Protein AF-A0A060HFK0-F1 (afdb_monomer)

Radius of gyration: 12.81 Å; Cα contacts (8 Å, |Δi|>4): 9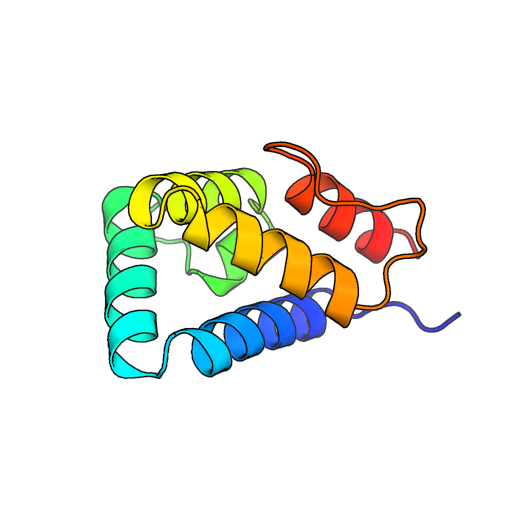8; chains: 1; bounding box: 35×25×32 Å

Organism: NCBI:txid926571

Nearest PDB structures (foldseek):
  2p9x-assembly1_A  TM=6.608E-01  e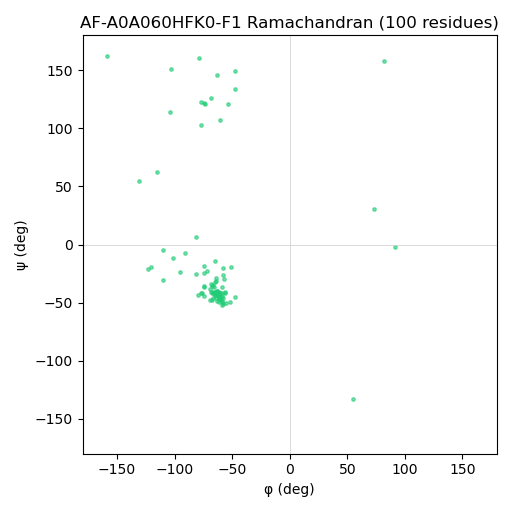=3.055E-01  Pyrococcus horikoshii OT3
  7ocs-assembly2_B  TM=3.659E-01  e=2.937E+00  Acinetobacter baumannii ATCC 19606 = CIP 70.34 = JCM 6841
  7xgg-assembly2_D  TM=1.969E-01  e=6.137E+00  synthetic construct

Secondary structure (DSSP, 8-state):
-PPP-HHHHHHHHHHHHHHHH-HHHHHHHHHHHHHHTS-TT--HHHHHHH-HHHHHHHHHHHHTHHHHHHHHHHHHHTT--TT----STTHHHHHHHHHTT-

Structure (mmCIF, N/CA/C/O backbone):
data_AF-A0A060HFK0-F1
#
_entry.id   AF-A0A060HFK0-F1
#
loop_
_atom_site.group_PDB
_atom_site.id
_atom_site.type_symbol
_atom_site.label_atom_id
_atom_site.label_alt_id
_atom_site.label_comp_id
_atom_site.label_asym_id
_atom_site.label_entity_id
_atom_site.label_seq_id
_atom_site.pdbx_PDB_ins_code
_atom_site.Cartn_x
_atom_site.Cartn_y
_atom_site.Cartn_z
_atom_site.occupancy
_atom_site.B_iso_or_equiv
_atom_site.auth_seq_id
_atom_site.auth_comp_id
_atom_site.auth_asym_id
_atom_site.auth_atom_id
_atom_site.pdbx_PDB_model_num
ATOM 1 N N . MET A 1 1 ? 25.540 -2.738 -9.760 1.00 44.91 1 MET A N 1
ATOM 2 C CA . MET A 1 1 ? 24.088 -2.612 -9.523 1.00 44.91 1 MET A CA 1
ATOM 3 C C . MET A 1 1 ? 23.859 -2.863 -8.044 1.00 44.91 1 MET A C 1
ATOM 5 O O . MET A 1 1 ? 24.323 -3.878 -7.542 1.00 44.91 1 MET A O 1
ATOM 9 N N . SER A 1 2 ? 23.334 -1.874 -7.319 1.00 46.78 2 SER A N 1
ATOM 10 C CA . SER A 1 2 ? 23.094 -1.970 -5.875 1.00 46.78 2 SER A CA 1
ATOM 11 C C . SER A 1 2 ? 21.834 -2.799 -5.656 1.00 46.78 2 SER A C 1
ATOM 13 O O . SER A 1 2 ? 20.795 -2.418 -6.184 1.00 46.78 2 SER A O 1
ATOM 15 N N . ARG A 1 3 ? 21.920 -3.898 -4.894 1.00 53.41 3 ARG A N 1
ATOM 16 C CA . ARG A 1 3 ? 20.745 -4.692 -4.498 1.00 53.41 3 ARG A CA 1
ATOM 17 C C . ARG A 1 3 ? 19.728 -3.764 -3.845 1.00 53.41 3 ARG A C 1
ATOM 19 O O . ARG A 1 3 ? 20.057 -3.105 -2.852 1.00 53.41 3 ARG A O 1
ATOM 26 N N . ILE A 1 4 ? 18.525 -3.681 -4.398 1.00 62.66 4 ILE A N 1
ATOM 27 C CA . ILE A 1 4 ? 17.471 -2.857 -3.812 1.00 62.66 4 ILE A CA 1
ATOM 28 C C . ILE A 1 4 ? 16.971 -3.583 -2.564 1.00 62.66 4 ILE A C 1
ATOM 30 O O . ILE A 1 4 ? 16.568 -4.743 -2.590 1.00 62.66 4 ILE A O 1
ATOM 34 N N . ASN A 1 5 ? 17.072 -2.914 -1.420 1.00 77.88 5 ASN A N 1
ATOM 35 C CA . ASN A 1 5 ? 16.647 -3.468 -0.143 1.00 77.88 5 ASN A CA 1
ATOM 36 C C . ASN A 1 5 ? 15.113 -3.381 -0.070 1.00 77.88 5 ASN A C 1
ATOM 38 O O . ASN A 1 5 ? 14.585 -2.298 0.162 1.00 77.88 5 ASN A O 1
ATOM 42 N N . ILE A 1 6 ? 14.420 -4.505 -0.290 1.00 79.81 6 ILE A N 1
ATOM 43 C CA . ILE A 1 6 ? 12.947 -4.609 -0.296 1.00 79.81 6 ILE A CA 1
ATOM 44 C C . ILE A 1 6 ? 12.284 -3.920 0.914 1.00 79.81 6 ILE A C 1
ATOM 46 O O . ILE A 1 6 ? 11.353 -3.148 0.707 1.00 79.81 6 ILE A O 1
ATOM 50 N N . PRO A 1 7 ? 12.774 -4.099 2.155 1.00 85.25 7 PRO A N 1
ATOM 51 C CA . PRO A 1 7 ? 12.333 -3.296 3.294 1.00 85.25 7 PRO A CA 1
ATOM 52 C C . PRO A 1 7 ? 12.395 -1.775 3.069 1.00 85.25 7 PRO A C 1
ATOM 54 O O . PRO A 1 7 ? 11.403 -1.089 3.285 1.00 85.25 7 PRO A O 1
ATOM 57 N N . LYS A 1 8 ? 13.530 -1.243 2.589 1.00 83.62 8 LYS A N 1
ATOM 58 C CA . LYS A 1 8 ? 13.682 0.202 2.319 1.00 83.62 8 LYS A CA 1
ATOM 59 C C . LYS A 1 8 ? 12.769 0.686 1.199 1.00 83.62 8 LYS A C 1
ATOM 61 O O . LYS A 1 8 ? 12.344 1.834 1.209 1.00 83.62 8 LYS A O 1
ATOM 66 N N . LEU A 1 9 ? 12.507 -0.178 0.227 1.00 82.12 9 LEU A N 1
ATOM 67 C CA . LEU A 1 9 ? 11.586 0.108 -0.857 1.00 82.12 9 LEU A CA 1
ATOM 68 C C . LEU A 1 9 ? 10.145 0.209 -0.346 1.00 82.12 9 LEU A C 1
ATOM 70 O O . LEU A 1 9 ? 9.465 1.178 -0.659 1.00 82.12 9 LEU A O 1
ATOM 74 N N . ALA A 1 10 ? 9.703 -0.753 0.466 1.00 87.56 10 ALA A N 1
ATOM 75 C CA . ALA A 1 10 ? 8.383 -0.705 1.086 1.00 87.56 10 ALA A CA 1
ATOM 76 C C . ALA A 1 10 ? 8.222 0.558 1.950 1.00 87.56 10 ALA A C 1
ATOM 78 O O . ALA A 1 10 ? 7.201 1.233 1.860 1.00 87.56 10 ALA A O 1
ATOM 79 N N . ASP A 1 11 ? 9.258 0.927 2.711 1.00 89.62 11 ASP A N 1
ATOM 80 C CA . ASP A 1 11 ? 9.273 2.169 3.492 1.00 89.62 11 ASP A CA 1
ATOM 81 C C . ASP A 1 1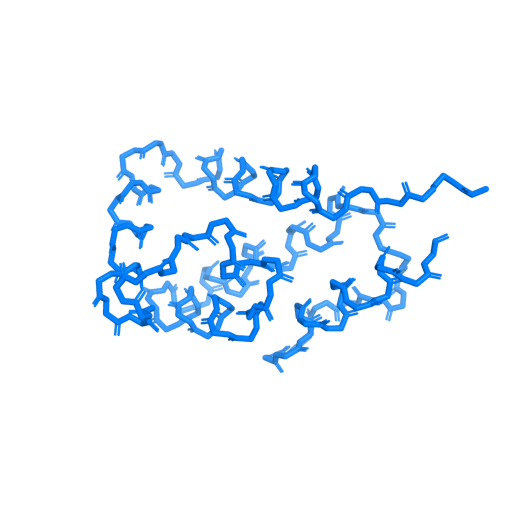1 ? 9.143 3.413 2.598 1.00 89.62 11 ASP A C 1
ATOM 83 O O . ASP A 1 11 ? 8.345 4.300 2.890 1.00 89.62 11 ASP A O 1
ATOM 87 N N . ALA A 1 12 ? 9.879 3.466 1.483 1.00 86.00 12 ALA A N 1
ATOM 88 C CA . ALA A 1 12 ? 9.798 4.571 0.527 1.00 86.00 12 ALA A CA 1
ATOM 89 C C . ALA A 1 12 ? 8.417 4.665 -0.142 1.00 86.00 12 ALA A C 1
ATOM 91 O O . ALA A 1 12 ? 7.877 5.757 -0.287 1.00 86.00 12 ALA A O 1
ATOM 92 N N . MET A 1 13 ? 7.812 3.530 -0.503 1.00 86.44 13 MET A N 1
ATOM 93 C CA . MET A 1 13 ? 6.464 3.490 -1.074 1.00 86.44 13 MET A CA 1
ATOM 94 C C . MET A 1 13 ? 5.426 4.039 -0.096 1.00 86.44 13 MET A C 1
ATOM 96 O O . MET A 1 13 ? 4.635 4.906 -0.458 1.00 86.44 13 MET A O 1
ATOM 100 N N . LEU A 1 14 ? 5.449 3.564 1.150 1.00 91.25 14 LEU A N 1
ATOM 101 C CA . LEU A 1 14 ? 4.525 4.024 2.183 1.00 91.25 14 LEU A CA 1
ATOM 102 C C . LEU A 1 14 ? 4.722 5.511 2.493 1.00 91.25 14 LEU A C 1
ATOM 104 O O . LEU A 1 14 ? 3.740 6.243 2.620 1.00 91.25 14 LEU A O 1
ATOM 108 N N . GLN A 1 15 ? 5.972 5.976 2.538 1.00 90.50 15 GLN A N 1
ATOM 109 C CA . GLN A 1 15 ? 6.269 7.393 2.719 1.00 90.50 15 GLN A CA 1
ATOM 110 C C . GLN A 1 15 ? 5.737 8.241 1.556 1.00 90.50 15 GLN A C 1
ATOM 112 O O . GLN A 1 15 ? 5.088 9.251 1.804 1.00 90.50 15 GLN A O 1
ATOM 117 N N . ASN A 1 16 ? 5.911 7.808 0.304 1.00 87.62 16 ASN A N 1
ATOM 118 C CA . ASN A 1 16 ? 5.396 8.538 -0.858 1.00 87.62 16 ASN A CA 1
ATOM 119 C C . ASN A 1 16 ? 3.865 8.641 -0.842 1.00 87.62 16 ASN A C 1
ATOM 121 O O . ASN A 1 16 ? 3.316 9.704 -1.131 1.00 87.62 16 ASN A O 1
ATOM 125 N N . ILE A 1 17 ? 3.160 7.566 -0.474 1.00 89.88 17 ILE A N 1
ATOM 126 C CA . ILE A 1 17 ? 1.697 7.608 -0.324 1.00 89.88 17 ILE A CA 1
ATOM 127 C C . ILE A 1 17 ? 1.314 8.613 0.765 1.00 89.88 17 ILE A C 1
ATOM 129 O O . ILE A 1 17 ? 0.410 9.425 0.564 1.00 89.88 17 ILE A O 1
ATOM 133 N N . LYS A 1 18 ? 2.022 8.592 1.901 1.00 93.00 18 LYS A N 1
ATOM 134 C CA . LYS A 1 18 ? 1.794 9.527 3.006 1.00 93.00 18 LYS A CA 1
ATOM 135 C C . LYS A 1 18 ? 2.020 10.977 2.597 1.00 93.00 18 LYS A C 1
ATOM 137 O O . LYS A 1 18 ? 1.225 11.837 2.966 1.00 93.00 18 LYS A O 1
ATOM 142 N N . ASP A 1 19 ? 3.057 11.243 1.814 1.00 90.69 19 ASP A N 1
ATOM 143 C CA . ASP A 1 19 ? 3.390 12.588 1.350 1.00 90.69 19 ASP A CA 1
ATOM 144 C C . ASP A 1 19 ? 2.345 13.130 0.365 1.00 90.69 19 ASP A C 1
ATOM 146 O O . ASP A 1 19 ? 2.054 14.326 0.375 1.00 90.69 19 ASP A O 1
ATOM 150 N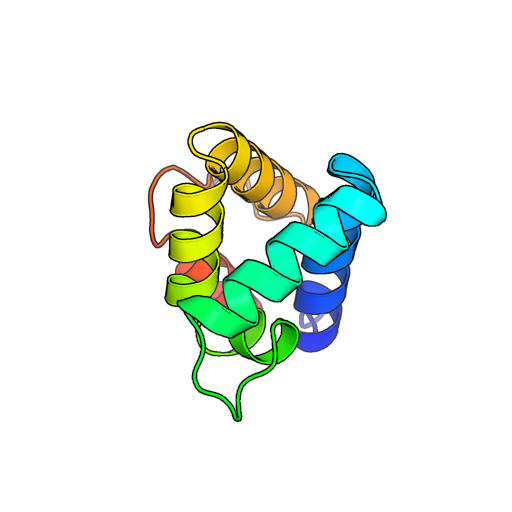 N . VAL A 1 20 ? 1.743 12.267 -0.464 1.00 89.38 20 VAL A N 1
ATOM 151 C CA . VAL A 1 20 ? 0.703 12.680 -1.422 1.00 89.38 20 VAL A CA 1
ATOM 152 C C . VAL A 1 20 ? -0.663 12.852 -0.755 1.00 89.38 20 VAL A C 1
ATOM 154 O O . VAL A 1 20 ? -1.362 13.821 -1.047 1.00 89.38 20 VAL A O 1
ATOM 157 N N . LEU A 1 21 ? -1.060 11.925 0.117 1.00 89.69 21 LEU A N 1
ATOM 158 C CA . LEU A 1 21 ? -2.374 11.958 0.769 1.00 89.69 21 LEU A CA 1
ATOM 159 C C . LEU A 1 21 ? -2.420 12.906 1.974 1.00 89.69 21 LEU A C 1
ATOM 161 O O . LEU A 1 21 ? -3.488 13.395 2.339 1.00 89.69 21 LEU A O 1
ATOM 165 N N . GLY A 1 22 ? -1.271 13.165 2.595 1.00 94.25 22 GLY A N 1
ATOM 166 C CA . GLY A 1 22 ? -1.184 13.781 3.911 1.00 94.25 22 GLY A CA 1
ATOM 167 C C . GLY A 1 22 ? -1.397 12.763 5.044 1.00 94.25 22 GLY A C 1
ATOM 168 O O . GLY A 1 22 ? -1.999 11.705 4.841 1.00 94.25 22 GLY A O 1
ATOM 169 N N . PRO A 1 23 ? -0.908 13.066 6.261 1.00 94.00 23 PRO A N 1
ATOM 170 C CA . PRO A 1 23 ? -0.846 12.105 7.363 1.00 94.00 23 PRO A CA 1
ATOM 171 C C . PRO A 1 23 ? -2.219 11.598 7.818 1.00 94.00 23 PRO A C 1
ATOM 173 O O . PRO A 1 23 ? -2.373 10.404 8.031 1.00 94.00 23 PRO A O 1
ATOM 176 N N . GLU A 1 24 ? -3.222 12.473 7.916 1.00 95.19 24 GLU A N 1
ATOM 177 C CA . GLU A 1 24 ? -4.556 12.102 8.412 1.00 95.19 24 GLU A CA 1
ATOM 178 C C . GLU A 1 24 ? -5.277 11.144 7.456 1.00 95.19 24 GLU A C 1
ATOM 180 O O . GLU A 1 24 ? -5.814 10.121 7.875 1.00 95.19 24 GLU A O 1
ATOM 185 N N . VAL A 1 25 ? -5.252 11.448 6.154 1.00 93.69 25 VAL A N 1
ATOM 186 C CA . VAL A 1 25 ? -5.865 10.593 5.127 1.00 93.69 25 VAL A CA 1
ATOM 187 C C . VAL A 1 25 ? -5.101 9.280 5.016 1.00 93.69 25 VAL A C 1
ATOM 189 O O . VAL A 1 25 ? -5.717 8.220 4.942 1.00 93.69 25 VAL A O 1
ATOM 192 N N . TYR A 1 26 ? -3.768 9.335 5.052 1.00 95.06 26 TYR A N 1
ATOM 193 C CA . TYR A 1 26 ? -2.927 8.145 5.062 1.00 95.06 26 TYR A CA 1
ATOM 194 C C . TYR A 1 26 ? -3.289 7.206 6.217 1.00 95.06 26 TYR A C 1
ATOM 196 O O . TYR A 1 26 ? -3.533 6.027 5.975 1.00 95.06 26 TYR A O 1
ATOM 204 N N . ASP A 1 27 ? -3.380 7.715 7.447 1.00 96.12 27 ASP A N 1
ATOM 205 C CA . ASP A 1 27 ? -3.659 6.885 8.621 1.00 96.12 27 ASP A CA 1
ATOM 206 C C . ASP A 1 27 ? -5.043 6.222 8.522 1.00 96.12 27 ASP A C 1
ATOM 208 O O . ASP A 1 27 ? -5.178 5.032 8.814 1.00 96.12 27 ASP A O 1
ATOM 212 N N . VAL A 1 28 ? -6.058 6.946 8.034 1.00 96.44 28 VAL A N 1
ATOM 213 C CA . VAL A 1 28 ? -7.402 6.390 7.801 1.00 96.44 28 VAL A CA 1
ATOM 214 C C . VAL A 1 28 ? -7.371 5.280 6.753 1.00 96.44 28 VAL A C 1
ATOM 216 O O . VAL A 1 28 ? -7.908 4.199 6.992 1.00 96.44 28 VAL A O 1
ATOM 219 N N . ILE A 1 29 ? -6.729 5.518 5.606 1.00 95.50 29 ILE A N 1
ATOM 220 C CA . ILE A 1 29 ? -6.656 4.529 4.524 1.00 95.50 29 ILE A CA 1
ATOM 221 C C . ILE A 1 29 ? -5.880 3.290 4.972 1.00 95.50 29 ILE A C 1
ATOM 223 O O . ILE A 1 29 ? -6.364 2.180 4.782 1.00 95.50 29 ILE A O 1
ATOM 227 N N . MET A 1 30 ? -4.723 3.452 5.616 1.00 95.94 30 MET A N 1
ATOM 228 C CA . MET A 1 30 ? -3.917 2.315 6.075 1.00 95.94 30 MET A CA 1
ATOM 229 C C . MET A 1 30 ? -4.616 1.516 7.173 1.00 95.94 30 MET A C 1
ATOM 231 O O . MET A 1 30 ? -4.545 0.290 7.161 1.00 95.94 30 MET A O 1
ATOM 235 N N . THR A 1 31 ? -5.339 2.184 8.075 1.00 95.94 31 THR A N 1
ATOM 236 C CA . THR A 1 31 ? -6.185 1.499 9.065 1.00 95.94 31 THR A CA 1
ATOM 237 C C . THR A 1 31 ? -7.260 0.677 8.364 1.00 95.94 31 THR A C 1
ATOM 239 O O . THR A 1 31 ? -7.420 -0.502 8.659 1.00 95.94 31 THR A O 1
ATOM 242 N N . ARG A 1 32 ? -7.941 1.257 7.368 1.00 95.88 32 ARG A N 1
ATOM 243 C CA . ARG A 1 32 ? -8.995 0.555 6.633 1.00 95.88 32 ARG A CA 1
ATOM 244 C C . ARG A 1 32 ? -8.468 -0.639 5.844 1.00 95.88 32 ARG A C 1
ATOM 246 O O . ARG A 1 32 ? -9.096 -1.690 5.852 1.00 95.88 32 ARG A O 1
ATOM 253 N N . ILE A 1 33 ? -7.303 -0.502 5.210 1.00 95.31 33 ILE A N 1
ATOM 254 C CA . ILE A 1 33 ? -6.639 -1.617 4.526 1.00 95.31 33 ILE A CA 1
ATOM 255 C C . ILE A 1 33 ? -6.316 -2.732 5.528 1.00 95.31 33 ILE A C 1
ATOM 257 O O . ILE A 1 33 ? -6.620 -3.893 5.263 1.00 95.31 33 ILE A O 1
ATOM 261 N N . ALA A 1 34 ? -5.738 -2.390 6.682 1.00 95.62 34 ALA A N 1
ATOM 262 C CA . ALA A 1 34 ? -5.368 -3.371 7.698 1.00 95.62 34 ALA A CA 1
ATOM 263 C C . ALA A 1 34 ? -6.582 -4.117 8.273 1.00 95.62 34 ALA A C 1
ATOM 265 O O . ALA A 1 34 ? -6.510 -5.323 8.472 1.00 95.62 34 ALA A O 1
ATOM 266 N N . GLU A 1 35 ? -7.690 -3.416 8.517 1.00 95.12 35 GLU A N 1
ATOM 267 C CA . GLU A 1 35 ? -8.897 -4.002 9.109 1.00 95.12 35 GLU A CA 1
ATOM 268 C C . GLU A 1 35 ? -9.725 -4.827 8.118 1.00 95.12 35 GLU A C 1
ATOM 270 O O . GLU A 1 35 ? -10.242 -5.881 8.484 1.00 95.12 35 GLU A O 1
ATOM 275 N N . ASP A 1 36 ? -9.881 -4.346 6.882 1.00 95.50 36 ASP A N 1
ATOM 276 C CA . ASP A 1 36 ? -10.834 -4.932 5.935 1.00 95.50 36 ASP A CA 1
ATOM 277 C C . ASP A 1 36 ? -10.193 -5.957 4.982 1.00 95.50 36 ASP A C 1
ATOM 279 O O . ASP A 1 36 ? -10.905 -6.806 4.443 1.00 95.50 36 ASP A O 1
ATOM 283 N N . TYR A 1 37 ? -8.876 -5.883 4.746 1.00 93.56 37 TYR A N 1
ATOM 284 C CA . TYR A 1 37 ? -8.211 -6.650 3.680 1.00 93.56 37 TYR A CA 1
ATOM 285 C C . TYR A 1 37 ? -7.077 -7.556 4.161 1.00 93.56 37 TYR A C 1
ATOM 287 O O . TYR A 1 37 ? -6.705 -8.483 3.437 1.00 93.56 37 TYR A O 1
ATOM 295 N N . LEU A 1 38 ? -6.492 -7.291 5.331 1.00 93.50 38 LEU A N 1
ATOM 296 C CA . LEU A 1 38 ? -5.346 -8.048 5.833 1.00 93.50 38 LEU A CA 1
ATOM 297 C C . LEU A 1 38 ? -5.755 -9.039 6.924 1.00 93.50 38 LEU A C 1
ATOM 299 O O . LEU A 1 38 ? -6.699 -8.820 7.681 1.00 93.50 38 LEU A O 1
ATOM 303 N N . ASP A 1 39 ? -5.002 -10.134 7.023 1.00 91.38 39 ASP A N 1
ATOM 304 C CA . ASP A 1 39 ? -5.095 -11.017 8.183 1.00 91.38 39 ASP A CA 1
ATOM 305 C C . ASP A 1 39 ? -4.660 -10.254 9.451 1.00 91.38 39 ASP A C 1
ATOM 307 O O . ASP A 1 39 ? -3.719 -9.461 9.376 1.00 91.38 39 ASP A O 1
ATOM 311 N N . PRO A 1 40 ? -5.245 -10.522 10.637 1.00 88.06 40 PRO A N 1
ATOM 312 C CA . PRO A 1 40 ? -4.956 -9.768 11.867 1.00 88.06 40 PRO A CA 1
ATOM 313 C C . PRO A 1 40 ? -3.483 -9.751 12.306 1.00 88.06 40 PRO A C 1
ATOM 315 O O . PRO A 1 40 ? -3.078 -8.903 13.098 1.00 88.06 40 PRO A O 1
ATOM 318 N N . GLU A 1 41 ? -2.686 -10.707 11.831 1.00 89.56 41 GLU A N 1
ATOM 319 C CA . GLU A 1 41 ? -1.255 -10.825 12.132 1.00 89.56 41 GLU A CA 1
ATOM 320 C C . GLU A 1 41 ? -0.365 -10.074 11.124 1.00 89.56 41 GLU A C 1
ATOM 322 O O . GLU A 1 41 ? 0.848 -9.984 11.320 1.00 89.56 41 GLU A O 1
ATOM 327 N N . MET A 1 42 ? -0.940 -9.545 10.040 1.00 92.75 42 MET A N 1
ATOM 328 C CA . MET A 1 42 ? -0.208 -8.929 8.938 1.00 92.75 42 MET A CA 1
ATOM 329 C C . MET A 1 42 ? -0.301 -7.406 8.996 1.00 92.75 42 MET A C 1
ATOM 331 O O . MET A 1 42 ? -1.356 -6.816 8.780 1.00 92.75 42 MET A O 1
ATOM 335 N N . ASP A 1 43 ? 0.837 -6.753 9.230 1.00 93.88 43 ASP A N 1
ATOM 336 C CA . ASP A 1 43 ? 0.923 -5.300 9.118 1.00 93.88 43 ASP A CA 1
ATOM 337 C C . ASP A 1 43 ? 1.037 -4.830 7.654 1.00 93.88 43 ASP A C 1
ATOM 339 O O . ASP A 1 43 ? 1.416 -5.576 6.746 1.00 93.88 43 ASP A O 1
ATOM 343 N N . ILE A 1 44 ? 0.726 -3.552 7.428 1.00 94.75 44 ILE A N 1
ATOM 344 C CA . ILE A 1 44 ? 0.722 -2.921 6.099 1.00 94.75 44 ILE A CA 1
ATOM 345 C C . ILE A 1 44 ? 2.077 -3.052 5.400 1.00 94.75 44 ILE A C 1
ATOM 347 O O . ILE A 1 44 ? 2.151 -3.323 4.202 1.00 94.75 44 ILE A O 1
ATOM 351 N N . ARG A 1 45 ? 3.169 -2.881 6.144 1.00 93.94 45 ARG A N 1
ATOM 352 C CA . ARG A 1 45 ? 4.524 -2.958 5.595 1.00 93.94 45 ARG A CA 1
ATOM 353 C C . ARG A 1 45 ? 4.832 -4.369 5.096 1.00 93.94 45 ARG A C 1
ATOM 355 O O . ARG A 1 45 ? 5.400 -4.541 4.020 1.00 93.94 45 ARG A O 1
ATOM 362 N N . THR A 1 46 ? 4.418 -5.375 5.853 1.00 92.19 46 THR A N 1
ATOM 363 C CA . THR A 1 46 ? 4.525 -6.791 5.514 1.00 92.19 46 THR A CA 1
ATOM 364 C C . THR A 1 46 ? 3.645 -7.126 4.319 1.00 92.19 46 THR A C 1
ATOM 366 O O . THR A 1 46 ? 4.115 -7.818 3.416 1.00 92.19 46 THR A O 1
ATOM 369 N N . ALA A 1 47 ? 2.429 -6.578 4.248 1.00 93.00 47 ALA 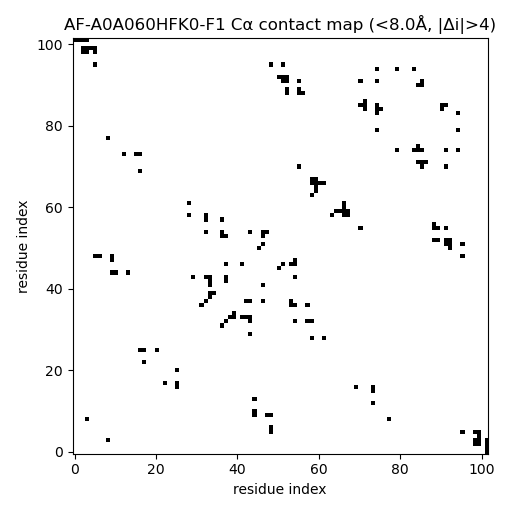A N 1
ATOM 370 C CA . ALA A 1 47 ? 1.556 -6.725 3.089 1.00 93.00 47 ALA A CA 1
ATOM 371 C C . ALA A 1 47 ? 2.214 -6.175 1.816 1.00 93.00 47 ALA A C 1
ATOM 373 O O . ALA A 1 47 ? 2.324 -6.903 0.837 1.00 93.00 47 ALA A O 1
ATOM 374 N N . VAL A 1 48 ? 2.770 -4.959 1.842 1.00 91.12 48 VAL A N 1
ATOM 375 C CA . VAL A 1 48 ? 3.514 -4.396 0.697 1.00 91.12 48 VAL A CA 1
ATOM 376 C C . VAL A 1 48 ? 4.667 -5.312 0.269 1.00 91.12 48 VAL A C 1
ATOM 378 O O . VAL A 1 48 ? 4.889 -5.520 -0.921 1.00 91.12 48 VAL A O 1
ATOM 381 N N . MET A 1 49 ? 5.402 -5.888 1.225 1.00 88.88 49 MET A N 1
ATOM 382 C CA . MET A 1 49 ? 6.570 -6.723 0.935 1.00 88.88 49 MET A CA 1
ATOM 383 C C . MET A 1 49 ? 6.228 -8.134 0.436 1.00 88.88 49 MET A C 1
ATOM 385 O O . MET A 1 49 ? 6.924 -8.651 -0.437 1.00 88.88 49 MET A O 1
ATOM 389 N N . GLN A 1 50 ? 5.225 -8.784 1.026 1.00 88.31 50 GLN A N 1
ATOM 390 C CA . GLN A 1 50 ? 4.957 -10.215 0.840 1.00 88.31 50 GLN A CA 1
ATOM 391 C C . GLN A 1 50 ? 3.691 -10.493 0.032 1.00 88.31 50 GLN A C 1
ATOM 393 O O . GLN A 1 50 ? 3.631 -11.502 -0.668 1.00 88.31 50 GLN A O 1
ATOM 398 N N . ARG A 1 51 ? 2.696 -9.606 0.117 1.00 89.88 51 ARG A N 1
ATOM 399 C CA . ARG A 1 51 ? 1.404 -9.680 -0.580 1.00 89.88 51 ARG A CA 1
ATOM 400 C C . ARG A 1 51 ? 1.071 -8.354 -1.284 1.00 89.88 51 ARG A C 1
ATOM 402 O O . ARG A 1 51 ? 0.007 -7.778 -1.038 1.00 89.88 51 ARG A O 1
ATOM 409 N N . PRO A 1 52 ? 1.969 -7.843 -2.153 1.00 88.00 52 PRO A N 1
ATOM 410 C CA . PRO A 1 52 ? 1.749 -6.578 -2.852 1.00 88.00 52 PRO A CA 1
ATOM 411 C C . PRO A 1 52 ? 0.467 -6.590 -3.688 1.00 88.00 52 PRO A C 1
ATOM 413 O O . PRO A 1 52 ? -0.129 -5.540 -3.873 1.00 88.00 52 PRO A O 1
ATOM 416 N N . ASP A 1 53 ? 0.017 -7.764 -4.139 1.00 88.19 53 ASP A N 1
ATOM 417 C CA . ASP A 1 53 ? -1.264 -7.972 -4.816 1.00 88.19 53 ASP A CA 1
ATOM 418 C C . ASP A 1 53 ? -2.469 -7.554 -3.959 1.00 88.19 53 ASP A C 1
ATOM 420 O O . ASP A 1 53 ? -3.366 -6.873 -4.454 1.00 88.19 53 ASP A O 1
ATOM 424 N N . ILE A 1 54 ? -2.477 -7.924 -2.672 1.00 91.62 54 ILE A N 1
ATOM 425 C CA . ILE A 1 54 ? -3.560 -7.564 -1.748 1.00 91.62 54 ILE A CA 1
ATOM 426 C C . ILE A 1 54 ? -3.526 -6.064 -1.469 1.00 91.62 54 ILE A C 1
ATOM 428 O O . ILE A 1 54 ? -4.557 -5.403 -1.551 1.00 91.62 54 ILE A O 1
ATOM 432 N N . PHE A 1 55 ? -2.344 -5.523 -1.164 1.00 93.12 55 PHE A N 1
ATOM 433 C CA . PHE A 1 55 ? -2.191 -4.097 -0.876 1.00 93.12 55 PHE A CA 1
ATOM 434 C C . PHE A 1 55 ? -2.613 -3.226 -2.067 1.00 93.12 55 PHE A C 1
ATOM 436 O O . PHE A 1 55 ? -3.346 -2.254 -1.904 1.00 93.12 55 PHE A O 1
ATOM 443 N N . GLU A 1 56 ? -2.176 -3.599 -3.269 1.00 91.75 56 GLU A N 1
ATOM 444 C CA . GLU A 1 56 ? -2.542 -2.946 -4.521 1.00 91.75 56 GLU A CA 1
ATOM 445 C C . GLU A 1 56 ? -4.059 -2.947 -4.738 1.00 91.75 56 GLU A C 1
ATOM 447 O O . GLU A 1 56 ? -4.646 -1.890 -4.968 1.00 91.75 56 GLU A O 1
ATOM 452 N N . GLY A 1 57 ? -4.695 -4.119 -4.624 1.00 92.19 57 GLY A N 1
ATOM 453 C CA . GLY A 1 57 ? -6.141 -4.254 -4.782 1.00 92.19 57 GLY A CA 1
ATOM 454 C C . GLY A 1 57 ? -6.914 -3.403 -3.777 1.00 92.19 57 GLY A C 1
ATOM 455 O O . GLY A 1 57 ? -7.797 -2.649 -4.175 1.00 92.19 57 GLY A O 1
ATOM 456 N N . ALA A 1 58 ? -6.525 -3.451 -2.502 1.00 94.00 58 ALA A N 1
ATOM 457 C CA . ALA A 1 58 ? -7.166 -2.681 -1.441 1.00 94.00 58 ALA A CA 1
ATOM 458 C C . ALA A 1 58 ? -7.045 -1.164 -1.665 1.00 94.00 58 ALA A C 1
ATOM 460 O O . ALA A 1 58 ? -8.008 -0.418 -1.482 1.00 94.00 58 ALA A O 1
ATOM 461 N N . LEU A 1 59 ? -5.873 -0.695 -2.102 1.00 92.69 59 LEU A N 1
ATOM 462 C CA . LEU A 1 59 ? -5.643 0.723 -2.367 1.00 92.69 59 LEU A CA 1
ATOM 463 C C . LEU A 1 59 ? -6.482 1.223 -3.554 1.00 92.69 59 LEU A C 1
ATOM 465 O O . LEU A 1 59 ? -7.057 2.310 -3.484 1.00 92.69 59 LEU A O 1
ATOM 469 N N . VAL A 1 60 ? -6.580 0.431 -4.627 1.00 92.50 60 VAL A N 1
ATOM 470 C CA . VAL A 1 60 ? -7.411 0.754 -5.799 1.00 92.50 60 VAL A CA 1
ATOM 471 C C . VAL A 1 60 ? -8.900 0.673 -5.466 1.00 92.50 60 VAL A C 1
ATOM 473 O O . VAL A 1 60 ? -9.662 1.524 -5.911 1.00 92.50 60 VAL A O 1
ATOM 476 N N . GLU A 1 61 ? -9.336 -0.289 -4.657 1.00 94.19 61 GLU A N 1
ATOM 477 C CA . GLU A 1 61 ? -10.741 -0.402 -4.253 1.00 94.19 61 GLU A CA 1
ATOM 478 C C . GLU A 1 61 ? -11.189 0.795 -3.403 1.00 94.19 61 GLU A C 1
ATOM 480 O O . GLU A 1 61 ? -12.247 1.374 -3.652 1.00 94.19 61 GLU A O 1
ATOM 485 N N . LEU A 1 62 ? -10.358 1.225 -2.447 1.00 93.50 62 LEU A N 1
ATOM 486 C CA . LEU A 1 62 ? -10.683 2.340 -1.555 1.00 93.50 62 LEU A CA 1
ATOM 487 C C . LEU A 1 62 ? -10.581 3.715 -2.228 1.00 93.50 62 LEU A C 1
ATOM 489 O O . LEU A 1 62 ? -11.356 4.615 -1.902 1.00 93.50 62 LEU A O 1
ATOM 493 N N . LEU A 1 63 ? -9.620 3.905 -3.136 1.00 90.56 63 LEU A N 1
ATOM 494 C CA . LEU A 1 63 ? -9.314 5.216 -3.727 1.00 90.56 63 LEU A CA 1
ATOM 495 C C . LEU A 1 63 ? -9.699 5.335 -5.210 1.00 90.56 63 LEU A C 1
ATOM 497 O O . LEU A 1 63 ? -9.566 6.411 -5.803 1.00 90.56 63 LEU A O 1
ATOM 501 N N . GLY A 1 64 ? -10.163 4.252 -5.832 1.00 89.12 64 GLY A N 1
ATOM 502 C CA . GLY A 1 64 ? -10.475 4.188 -7.256 1.00 89.12 64 GLY A CA 1
ATOM 503 C C . GLY A 1 64 ? -9.284 4.601 -8.124 1.00 89.12 64 GLY A C 1
ATOM 504 O O . GLY A 1 64 ? -8.139 4.214 -7.887 1.00 89.12 64 GLY A O 1
ATOM 505 N N . GLN A 1 65 ? -9.550 5.473 -9.100 1.00 86.75 65 GLN A N 1
ATOM 506 C CA . GLN A 1 65 ? -8.529 6.014 -10.007 1.00 86.75 65 GLN A CA 1
ATOM 507 C C . GLN A 1 65 ? -7.379 6.723 -9.279 1.00 86.75 65 GLN A C 1
ATOM 509 O O . GLN A 1 65 ? -6.254 6.729 -9.773 1.00 86.75 65 GLN A O 1
ATOM 514 N N . MET A 1 66 ? -7.623 7.313 -8.103 1.00 87.38 66 MET A N 1
ATOM 515 C CA . MET A 1 66 ? -6.547 7.941 -7.332 1.00 87.38 66 MET A CA 1
ATOM 516 C C . MET A 1 66 ? -5.557 6.894 -6.805 1.00 87.38 66 MET A C 1
ATOM 518 O O . MET A 1 66 ? -4.354 7.145 -6.796 1.00 87.38 66 MET A O 1
ATOM 5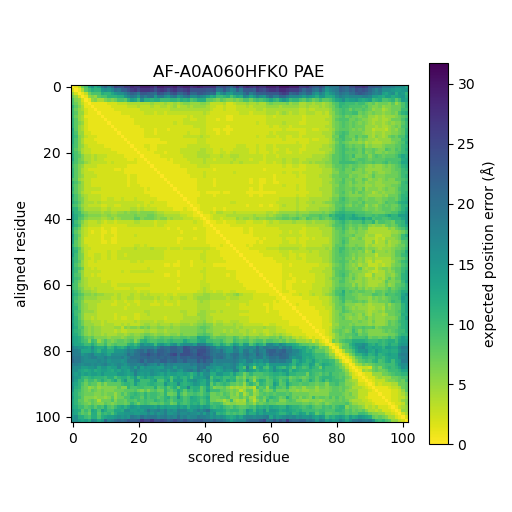22 N N . GLY A 1 67 ? -6.043 5.707 -6.426 1.00 88.00 67 GLY A N 1
ATOM 523 C CA . GLY A 1 67 ? -5.198 4.581 -6.026 1.00 88.00 67 GLY A CA 1
ATOM 524 C C . GLY A 1 67 ? -4.283 4.129 -7.163 1.00 88.00 67 GLY A C 1
ATOM 525 O O . GLY A 1 67 ? -3.080 3.980 -6.961 1.00 88.00 67 GLY 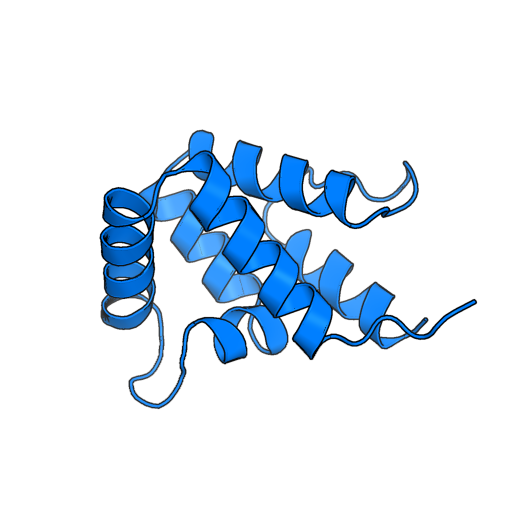A O 1
ATOM 526 N N . GLU A 1 68 ? -4.819 4.016 -8.381 1.00 85.44 68 GLU A N 1
ATOM 527 C CA . GLU A 1 68 ? -4.030 3.686 -9.576 1.00 85.44 68 GLU A CA 1
ATOM 528 C C . GLU A 1 68 ? -2.948 4.741 -9.857 1.00 85.44 68 GLU A C 1
ATOM 530 O O . GLU A 1 68 ? -1.785 4.398 -10.064 1.00 85.44 68 GLU A O 1
ATOM 535 N N . ILE A 1 69 ? -3.295 6.033 -9.804 1.00 83.94 69 ILE A N 1
ATOM 536 C CA . ILE A 1 69 ? -2.347 7.137 -10.034 1.00 83.94 69 ILE A CA 1
ATOM 537 C C . ILE A 1 69 ? -1.204 7.113 -9.010 1.00 83.94 69 ILE A C 1
ATOM 539 O O . ILE A 1 69 ? -0.044 7.319 -9.375 1.00 83.94 69 ILE A O 1
ATOM 543 N N . LEU A 1 70 ? -1.514 6.850 -7.737 1.00 85.19 70 LEU A N 1
ATOM 544 C CA . LEU A 1 70 ? -0.510 6.733 -6.678 1.00 85.19 70 LEU A CA 1
ATOM 545 C C . LEU A 1 70 ? 0.463 5.585 -6.954 1.00 85.19 70 LEU A C 1
ATOM 547 O O . LEU A 1 70 ? 1.674 5.783 -6.876 1.00 85.19 70 LEU A O 1
ATOM 551 N N . LEU A 1 71 ? -0.055 4.419 -7.340 1.00 84.94 71 LEU A N 1
ATOM 552 C CA . LEU A 1 71 ? 0.753 3.242 -7.660 1.00 84.94 71 LEU A CA 1
ATOM 553 C C . LEU A 1 71 ? 1.659 3.476 -8.874 1.00 84.94 71 LEU A C 1
ATOM 555 O O . LEU A 1 71 ? 2.836 3.112 -8.829 1.00 84.94 71 LEU A O 1
ATOM 559 N N . VAL A 1 72 ? 1.154 4.140 -9.920 1.00 79.31 72 VAL A N 1
ATOM 560 C CA . VAL A 1 72 ? 1.960 4.548 -11.084 1.00 79.31 72 VAL A CA 1
ATOM 561 C C . VAL A 1 72 ? 3.105 5.452 -10.651 1.00 79.31 72 VAL A C 1
ATOM 563 O O . VAL A 1 72 ? 4.263 5.174 -10.966 1.00 79.31 72 VAL A O 1
ATOM 566 N N . LYS A 1 73 ? 2.793 6.513 -9.902 1.00 77.12 73 LYS A N 1
ATOM 567 C CA . LYS A 1 73 ? 3.786 7.495 -9.466 1.00 77.12 73 LYS A CA 1
ATOM 568 C C . LYS A 1 73 ? 4.860 6.854 -8.586 1.00 77.12 73 LYS A C 1
ATOM 570 O O . LYS A 1 73 ? 6.045 7.076 -8.802 1.00 77.12 73 LYS A O 1
ATOM 575 N N . MET A 1 74 ? 4.458 5.979 -7.667 1.00 79.00 74 MET A N 1
ATOM 576 C CA . MET A 1 74 ? 5.385 5.197 -6.850 1.00 79.00 74 MET A CA 1
ATOM 577 C C . MET A 1 74 ? 6.327 4.338 -7.696 1.00 79.00 74 MET A C 1
ATOM 579 O O . MET A 1 74 ? 7.526 4.326 -7.432 1.00 79.00 74 MET A O 1
ATOM 583 N N . CYS A 1 75 ? 5.805 3.633 -8.706 1.00 74.31 75 CYS A N 1
ATOM 584 C CA . CYS A 1 75 ? 6.614 2.787 -9.587 1.00 74.31 75 CYS A CA 1
ATOM 585 C C . CYS A 1 75 ? 7.629 3.592 -10.415 1.00 74.31 75 CYS A C 1
ATOM 587 O O . CYS A 1 75 ? 8.724 3.102 -10.688 1.00 74.31 75 CYS A O 1
ATOM 589 N N . GLN A 1 76 ? 7.296 4.833 -10.770 1.00 73.88 76 GLN A N 1
ATOM 590 C CA . GLN A 1 76 ? 8.204 5.749 -11.463 1.00 73.88 76 GLN A CA 1
ATOM 591 C C . GLN A 1 76 ? 9.284 6.310 -10.523 1.00 73.88 76 GLN A C 1
ATOM 593 O O . GLN A 1 76 ? 10.465 6.304 -10.8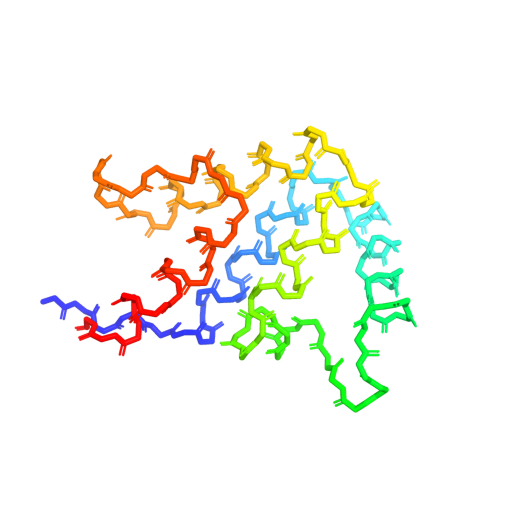70 1.00 73.88 76 GLN A O 1
ATOM 598 N N . ASP A 1 77 ? 8.908 6.732 -9.311 1.00 69.50 77 ASP A N 1
ATOM 599 C CA . ASP A 1 77 ? 9.822 7.351 -8.337 1.00 69.50 77 ASP A CA 1
ATOM 600 C C . ASP A 1 77 ? 10.922 6.389 -7.853 1.00 69.50 77 ASP A C 1
ATOM 602 O O . ASP A 1 77 ? 12.035 6.806 -7.528 1.00 69.50 77 ASP A O 1
ATOM 606 N N . ILE A 1 78 ? 10.637 5.086 -7.835 1.00 69.00 78 ILE A N 1
ATOM 607 C CA . ILE A 1 78 ? 11.593 4.037 -7.444 1.00 69.00 78 ILE A CA 1
ATOM 608 C C . ILE A 1 78 ? 12.551 3.638 -8.585 1.00 69.00 78 ILE A C 1
ATOM 610 O O . ILE A 1 78 ? 13.367 2.733 -8.410 1.00 69.00 78 ILE A O 1
ATOM 614 N N . GLY A 1 79 ? 12.513 4.345 -9.723 1.00 58.34 79 GLY A N 1
ATOM 615 C CA . GLY A 1 79 ? 13.506 4.233 -10.794 1.00 58.34 79 GLY A CA 1
ATOM 616 C C . GLY A 1 79 ? 13.403 2.949 -11.612 1.00 58.34 79 GLY A C 1
ATOM 617 O O . GLY A 1 79 ? 14.421 2.442 -12.088 1.00 58.34 79 GLY A O 1
ATOM 618 N N . LEU A 1 80 ? 12.195 2.399 -11.753 1.00 56.50 80 LEU A N 1
ATOM 619 C CA . LEU A 1 80 ? 11.965 1.299 -12.680 1.00 56.50 80 LEU A CA 1
ATOM 620 C C . LEU A 1 80 ? 12.107 1.829 -14.112 1.00 56.50 80 LEU A C 1
ATOM 622 O O . LEU A 1 80 ? 11.496 2.830 -14.472 1.00 56.50 80 LEU A O 1
ATOM 626 N N . ASP A 1 81 ? 12.962 1.168 -14.892 1.00 49.97 81 ASP A N 1
ATOM 627 C CA . ASP A 1 81 ? 13.217 1.446 -16.310 1.00 49.97 81 ASP A CA 1
ATOM 628 C C . ASP A 1 81 ? 11.891 1.598 -17.085 1.00 49.97 81 ASP A C 1
ATOM 630 O O . ASP A 1 81 ? 10.920 0.920 -16.745 1.00 49.97 81 ASP A O 1
ATOM 634 N N . ASP A 1 82 ? 11.843 2.410 -18.150 1.00 51.12 82 ASP A N 1
ATOM 635 C CA . ASP A 1 82 ? 10.613 2.782 -18.896 1.00 51.12 82 ASP A CA 1
ATOM 636 C C . ASP A 1 82 ? 9.745 1.576 -19.338 1.00 51.12 82 ASP A C 1
ATOM 638 O O . ASP A 1 82 ? 8.548 1.701 -19.614 1.00 51.12 82 ASP A O 1
ATOM 642 N N . SER A 1 83 ? 10.344 0.381 -19.368 1.00 50.25 83 SER A N 1
ATOM 643 C CA . SER A 1 83 ? 9.701 -0.920 -19.594 1.00 50.25 83 SER A CA 1
ATOM 644 C C . SER A 1 83 ? 8.702 -1.372 -18.512 1.00 50.25 83 SER A C 1
ATOM 646 O O . SER A 1 83 ? 7.928 -2.300 -18.754 1.00 50.25 83 SER A O 1
ATOM 648 N N . LEU A 1 84 ? 8.695 -0.734 -17.340 1.00 54.59 84 LEU A N 1
ATOM 649 C CA . LEU A 1 84 ? 7.885 -1.088 -16.173 1.00 54.59 84 LEU A CA 1
ATOM 650 C C . LEU A 1 84 ? 6.871 0.001 -15.845 1.00 54.59 84 LEU A C 1
ATOM 652 O O . LEU A 1 84 ? 6.858 0.603 -14.776 1.00 54.59 84 LEU A O 1
ATOM 656 N N . HIS A 1 85 ? 5.975 0.225 -16.797 1.00 58.84 85 HIS A N 1
ATOM 657 C CA . HIS A 1 85 ? 4.772 0.992 -16.537 1.00 58.84 85 HIS A CA 1
ATOM 658 C C . HIS A 1 85 ? 3.791 0.145 -15.730 1.00 58.84 85 HIS A C 1
ATOM 660 O O . HIS A 1 85 ? 3.358 -0.917 -16.184 1.00 58.84 85 HIS A O 1
ATOM 666 N N . TYR A 1 86 ? 3.407 0.643 -14.555 1.00 59.84 86 TYR A N 1
ATOM 667 C CA . TYR A 1 86 ? 2.181 0.197 -13.911 1.00 59.84 86 TYR A CA 1
ATOM 668 C C . TYR A 1 86 ? 1.024 0.523 -14.860 1.00 59.84 86 TYR A C 1
ATOM 670 O O . TYR A 1 86 ? 0.705 1.685 -15.101 1.00 59.84 86 TYR A O 1
ATOM 678 N N . SER A 1 87 ? 0.465 -0.506 -15.481 1.00 63.22 87 SER A N 1
ATOM 679 C CA . SER A 1 87 ? -0.552 -0.379 -16.528 1.00 63.22 87 SER A CA 1
ATOM 680 C C . SER A 1 87 ? -1.849 -1.083 -16.153 1.00 63.22 87 SER A C 1
ATOM 682 O O . SER A 1 87 ? -2.894 -0.807 -16.740 1.00 63.22 87 SER A O 1
ATOM 684 N N . ARG A 1 88 ? -1.782 -2.011 -15.192 1.00 69.12 88 ARG A N 1
ATOM 685 C CA . ARG A 1 88 ? -2.912 -2.812 -14.732 1.00 69.12 88 ARG A CA 1
ATOM 686 C C . ARG A 1 88 ? -2.682 -3.387 -13.330 1.00 69.12 88 ARG A C 1
ATOM 688 O O . ARG A 1 88 ? -1.527 -3.562 -12.934 1.00 69.12 88 ARG A O 1
ATOM 695 N N . PRO A 1 89 ? -3.769 -3.816 -12.662 1.00 67.06 89 PRO A N 1
ATOM 696 C CA . PRO A 1 89 ? -3.695 -4.627 -11.455 1.00 67.06 89 PRO A CA 1
ATOM 697 C C . PRO A 1 89 ? -2.719 -5.814 -11.577 1.00 67.06 89 PRO A C 1
ATOM 699 O O . PRO A 1 89 ? -2.734 -6.550 -12.572 1.00 67.06 89 PRO A O 1
ATOM 702 N N . GLY A 1 90 ? -1.878 -6.011 -10.563 1.00 67.19 90 GLY A N 1
ATOM 703 C CA . GLY A 1 90 ? -0.831 -7.028 -10.477 1.00 67.19 90 GLY A CA 1
ATOM 704 C C . GLY A 1 90 ? 0.541 -6.572 -10.982 1.00 67.19 90 GLY A C 1
ATOM 705 O O . GLY A 1 90 ? 1.503 -7.346 -10.920 1.00 67.19 90 GLY A O 1
ATOM 706 N N . ASP A 1 91 ? 0.672 -5.343 -11.488 1.00 74.19 91 ASP A N 1
ATOM 707 C CA . ASP A 1 91 ? 1.973 -4.802 -11.878 1.00 74.19 91 ASP A CA 1
ATOM 708 C C . ASP A 1 91 ? 2.819 -4.422 -10.650 1.00 74.19 91 ASP A C 1
ATOM 710 O O . ASP A 1 91 ? 4.046 -4.528 -10.722 1.00 74.19 91 ASP A O 1
ATOM 714 N N . LEU A 1 92 ? 2.212 -4.126 -9.488 1.00 74.94 92 LEU A N 1
ATOM 715 C CA . LEU A 1 92 ? 2.977 -3.873 -8.262 1.00 74.94 92 LEU A CA 1
ATOM 716 C C . LEU A 1 92 ? 3.734 -5.127 -7.808 1.00 74.94 92 LEU A C 1
ATOM 718 O O . LEU A 1 92 ? 4.925 -5.066 -7.496 1.00 74.94 92 LEU A O 1
ATOM 722 N N . ALA A 1 93 ? 3.086 -6.292 -7.855 1.00 74.81 93 ALA A N 1
ATOM 723 C CA . ALA A 1 93 ? 3.737 -7.564 -7.547 1.00 74.81 93 ALA A CA 1
ATOM 724 C C . ALA A 1 93 ? 4.939 -7.847 -8.466 1.00 74.81 93 ALA A C 1
ATOM 726 O O . ALA A 1 93 ? 5.970 -8.351 -8.012 1.00 74.81 93 ALA A O 1
ATOM 727 N N . LYS A 1 94 ? 4.853 -7.475 -9.750 1.00 72.94 94 LYS A N 1
ATOM 728 C CA . LYS A 1 94 ? 5.972 -7.608 -10.700 1.00 72.94 94 LYS A CA 1
ATOM 729 C C . LYS A 1 94 ? 7.117 -6.656 -10.371 1.00 72.94 94 LYS A C 1
ATOM 731 O O . LYS A 1 94 ? 8.274 -7.074 -10.432 1.00 72.94 94 LYS A O 1
ATOM 736 N N . CYS A 1 95 ? 6.801 -5.419 -9.990 1.00 72.31 95 CYS A N 1
ATOM 737 C CA . CYS A 1 95 ? 7.781 -4.424 -9.555 1.00 72.31 95 CYS A CA 1
ATOM 738 C C . CYS A 1 95 ? 8.572 -4.930 -8.341 1.00 72.31 95 CYS A C 1
ATOM 740 O O . CYS A 1 95 ? 9.804 -4.961 -8.363 1.00 72.31 95 CYS A O 1
ATOM 742 N N . MET A 1 96 ? 7.866 -5.434 -7.324 1.00 73.25 96 MET A N 1
ATOM 743 C CA . MET A 1 96 ? 8.484 -6.004 -6.124 1.00 73.25 96 MET A CA 1
ATOM 744 C C . MET A 1 96 ? 9.338 -7.242 -6.445 1.00 73.25 96 MET A C 1
ATOM 746 O O . MET A 1 96 ? 10.471 -7.362 -5.974 1.00 73.25 96 MET A O 1
ATOM 750 N N . ALA A 1 97 ? 8.841 -8.148 -7.293 1.00 71.25 97 ALA A N 1
ATOM 751 C CA . ALA A 1 97 ? 9.543 -9.382 -7.649 1.00 71.25 97 ALA A CA 1
ATOM 752 C C . ALA A 1 97 ? 10.831 -9.151 -8.458 1.00 71.25 97 ALA A C 1
ATOM 754 O O . ALA A 1 97 ? 11.795 -9.904 -8.300 1.00 71.25 97 ALA A O 1
ATOM 755 N N . MET A 1 98 ? 10.869 -8.140 -9.330 1.00 66.25 98 MET A N 1
ATOM 756 C CA . MET A 1 98 ? 12.074 -7.821 -10.104 1.00 66.25 98 MET A CA 1
ATOM 757 C C . MET A 1 98 ? 13.142 -7.144 -9.259 1.00 66.25 98 MET A C 1
ATOM 759 O O . MET A 1 98 ? 14.318 -7.475 -9.395 1.00 66.25 98 MET A O 1
ATOM 763 N N . MET A 1 99 ? 12.743 -6.289 -8.319 1.00 64.62 99 MET A N 1
ATOM 764 C CA . MET A 1 99 ? 13.687 -5.666 -7.393 1.00 64.62 99 MET A CA 1
ATOM 765 C C . MET A 1 99 ? 14.238 -6.639 -6.347 1.00 64.62 99 MET A C 1
ATOM 767 O O . MET A 1 99 ? 15.342 -6.434 -5.855 1.00 64.62 99 MET A O 1
ATOM 771 N N . ALA A 1 100 ? 13.537 -7.740 -6.061 1.00 58.72 100 ALA A N 1
ATOM 772 C CA . ALA A 1 100 ? 14.056 -8.819 -5.217 1.00 58.72 100 ALA A CA 1
ATOM 773 C C . ALA A 1 100 ? 15.113 -9.694 -5.924 1.00 58.72 100 ALA A C 1
ATOM 775 O O . ALA A 1 100 ? 15.851 -10.422 -5.258 1.00 58.72 100 ALA A O 1
ATOM 776 N N . LYS A 1 101 ? 15.172 -9.659 -7.264 1.00 50.94 101 LYS A N 1
ATOM 777 C CA . LYS A 1 101 ? 16.095 -10.461 -8.089 1.00 50.94 101 LYS A CA 1
ATOM 778 C C . LYS A 1 101 ? 17.321 -9.686 -8.594 1.00 50.94 101 LYS A C 1
ATOM 780 O O . LYS A 1 101 ? 18.235 -10.331 -9.108 1.00 50.94 101 LYS A O 1
ATOM 785 N N . ALA A 1 102 ? 17.334 -8.357 -8.469 1.00 45.28 102 ALA A N 1
ATOM 786 C CA . ALA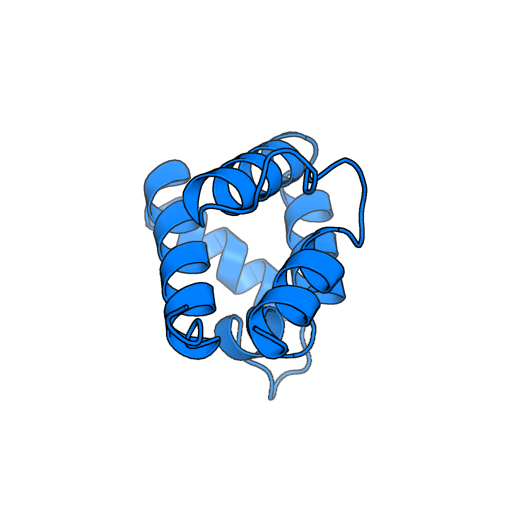 A 1 102 ? 18.425 -7.462 -8.879 1.00 45.28 102 ALA A CA 1
ATOM 787 C C . ALA A 1 102 ? 19.447 -7.222 -7.750 1.00 45.28 102 ALA A C 1
ATOM 789 O O . ALA A 1 102 ? 20.664 -7.184 -8.047 1.00 45.28 102 ALA A O 1
#

Sequence (102 aa):
MSRINIPKLADAMLQNIKDVLGPEVYDVIMTRIAEDYLDPEMDIRTAVMQRPDIFEGALVELLGQMGEILLVKMCQDIGLDDSLHYSRPGDLAKCMAMMAKA

InterPro domains:
  IPR041226 Nitrososphaera output domain 2 [PF18550] (3-102)

pLDDT: mean 81.5, std 14.48, range [44.91, 96.44]

Foldseek 3Di:
DDQDDLLVLLVLLLVLVCVVLPPVSSVVLLVCLQPPQDDVVDHPSNCLQPVVLSNLVSQCVVPPVVSQVSLQVSLVVVPDDPVQGSPDRPSSVVSNVVSNVD

Solvent-accessible surface area (backbone atoms only — not comparable to full-atom values): 5810 Å² total; per-residue (Å²): 128,80,64,55,56,62,70,59,49,40,52,50,47,55,48,52,51,28,70,73,60,33,67,71,55,34,52,54,51,54,50,48,40,38,70,77,74,38,58,96,90,48,50,68,65,54,30,49,69,77,36,26,52,59,48,51,50,46,40,29,70,77,48,41,71,59,26,50,53,50,53,34,51,48,42,52,74,73,65,50,58,90,90,53,66,63,79,56,93,60,37,60,38,51,55,55,55,52,43,73,73,80

Mean predicted aligned error: 6.38 Å